Protein AF-A0A3D5FWK9-F1 (afdb_monomer_lite)

Structure (mmCIF, N/CA/C/O backbone):
data_AF-A0A3D5FWK9-F1
#
_entry.id   AF-A0A3D5FWK9-F1
#
loop_
_atom_site.group_PDB
_atom_site.id
_atom_site.type_symbol
_atom_site.label_atom_id
_atom_site.label_alt_id
_atom_site.label_comp_id
_atom_site.label_asym_id
_atom_site.label_entity_id
_atom_site.label_seq_id
_atom_site.pdbx_PDB_ins_code
_atom_site.Cartn_x
_atom_site.Cartn_y
_atom_site.Cartn_z
_atom_site.occupancy
_atom_site.B_iso_or_equiv
_atom_site.auth_seq_id
_atom_site.auth_comp_id
_atom_site.auth_asym_id
_atom_site.auth_atom_id
_atom_site.pdbx_PDB_model_num
ATOM 1 N N . ASP A 1 1 ? -26.157 7.919 -5.247 1.00 77.69 1 ASP A N 1
ATOM 2 C CA . ASP A 1 1 ? -27.090 7.483 -4.202 1.00 77.69 1 ASP A CA 1
ATOM 3 C C . ASP A 1 1 ? -26.281 6.724 -3.167 1.00 77.69 1 ASP A C 1
ATOM 5 O O . ASP A 1 1 ? -25.587 5.785 -3.537 1.00 77.69 1 ASP A O 1
ATOM 9 N N . GLU A 1 2 ? -26.285 7.197 -1.926 1.00 86.56 2 GLU A N 1
ATOM 10 C CA . GLU A 1 2 ? -25.544 6.580 -0.819 1.00 86.56 2 GLU A CA 1
ATOM 11 C C . GLU A 1 2 ? -26.332 5.436 -0.164 1.00 86.56 2 GLU A C 1
ATOM 13 O O . GLU A 1 2 ? -25.764 4.687 0.622 1.00 86.56 2 GLU A O 1
ATOM 18 N N . SER A 1 3 ? -27.609 5.244 -0.523 1.00 93.81 3 SER A N 1
ATOM 19 C CA . SER A 1 3 ? -28.474 4.200 0.049 1.00 93.81 3 SER A CA 1
ATOM 20 C C . SER A 1 3 ? -27.955 2.770 -0.162 1.00 93.81 3 SER A C 1
ATOM 22 O O . SER A 1 3 ? -28.313 1.866 0.589 1.00 93.81 3 SER A O 1
ATOM 24 N N . ALA A 1 4 ? -27.093 2.572 -1.164 1.00 94.38 4 ALA A N 1
ATOM 25 C CA . ALA A 1 4 ? -26.459 1.298 -1.490 1.00 94.38 4 ALA A CA 1
ATOM 26 C C . ALA A 1 4 ? -25.034 1.150 -0.921 1.00 94.38 4 ALA A C 1
ATOM 28 O O . ALA A 1 4 ? -24.355 0.167 -1.223 1.00 94.38 4 ALA A O 1
ATOM 29 N N . ALA A 1 5 ? -24.545 2.124 -0.149 1.00 95.44 5 ALA A N 1
ATOM 30 C CA . ALA A 1 5 ? -23.238 2.027 0.489 1.00 95.44 5 ALA A CA 1
ATOM 31 C C . ALA A 1 5 ? -23.216 0.892 1.527 1.00 95.44 5 ALA A C 1
ATOM 33 O O . ALA A 1 5 ? -24.217 0.601 2.181 1.00 95.44 5 ALA A O 1
ATOM 34 N N . VAL A 1 6 ? -22.053 0.259 1.684 1.00 95.81 6 VAL A N 1
ATOM 35 C CA . VAL A 1 6 ? -21.837 -0.823 2.652 1.00 95.81 6 VAL A CA 1
ATOM 36 C C . VAL A 1 6 ? -20.738 -0.410 3.620 1.00 95.81 6 VAL A C 1
ATOM 38 O O . VAL A 1 6 ? -19.636 -0.054 3.198 1.00 95.81 6 VAL A O 1
ATOM 41 N N . ASP A 1 7 ? -21.033 -0.485 4.917 1.00 96.31 7 ASP A N 1
ATOM 42 C CA . ASP A 1 7 ? -20.055 -0.211 5.965 1.00 96.31 7 ASP A CA 1
ATOM 43 C C . ASP A 1 7 ? -19.019 -1.335 6.066 1.00 96.31 7 ASP A C 1
ATOM 45 O O . ASP A 1 7 ? -19.345 -2.519 6.163 1.00 96.31 7 ASP A O 1
ATOM 49 N N . ILE A 1 8 ? -17.746 -0.943 6.110 1.00 96.69 8 ILE A N 1
ATOM 50 C CA . ILE A 1 8 ? -16.619 -1.849 6.329 1.00 96.69 8 ILE A CA 1
ATOM 51 C C . ILE A 1 8 ? -16.141 -1.671 7.771 1.00 96.69 8 ILE A C 1
ATOM 53 O O . ILE A 1 8 ? -15.331 -0.793 8.075 1.00 96.69 8 ILE A O 1
ATOM 57 N N . VAL A 1 9 ? -16.680 -2.493 8.672 1.00 96.38 9 VAL A N 1
ATOM 58 C CA . VAL A 1 9 ? -16.344 -2.486 10.103 1.00 96.38 9 VAL A CA 1
ATOM 59 C C . VAL A 1 9 ? -15.251 -3.515 10.374 1.00 96.38 9 VAL A C 1
ATOM 61 O O . VAL A 1 9 ? -15.411 -4.687 10.052 1.00 96.38 9 VAL A O 1
ATOM 64 N N . LEU A 1 10 ? -14.142 -3.070 10.966 1.00 97.25 10 LEU A N 1
ATOM 65 C CA . LEU A 1 10 ? -12.926 -3.861 11.164 1.00 97.25 10 LEU A CA 1
ATOM 66 C C . LEU A 1 10 ? -12.466 -3.794 12.624 1.00 97.25 10 LEU A C 1
ATOM 68 O O . LEU A 1 10 ? -12.537 -2.731 13.252 1.00 97.25 10 LEU A O 1
ATOM 72 N N . ALA A 1 11 ? -11.956 -4.907 13.151 1.00 96.94 11 ALA A N 1
ATOM 73 C CA . ALA A 1 11 ? -11.228 -4.930 14.412 1.00 96.94 11 ALA A CA 1
ATOM 74 C C . ALA A 1 11 ? -9.769 -4.474 14.218 1.00 96.94 11 ALA A C 1
ATOM 76 O O . ALA A 1 11 ? -9.260 -4.343 13.103 1.00 96.94 11 ALA A O 1
ATOM 77 N N . ALA A 1 12 ? -9.067 -4.208 15.324 1.00 95.50 12 ALA A N 1
ATOM 78 C CA . ALA A 1 12 ? -7.648 -3.872 15.265 1.00 95.50 12 ALA A CA 1
ATOM 79 C C . ALA A 1 12 ? -6.842 -5.061 14.713 1.00 95.50 12 ALA A C 1
ATOM 81 O O . ALA A 1 12 ? -6.832 -6.130 15.316 1.00 95.50 12 ALA A O 1
ATOM 82 N N . GLY A 1 13 ? -6.154 -4.845 13.590 1.00 93.94 13 GLY A N 1
ATOM 83 C CA . GLY A 1 13 ? -5.382 -5.876 12.887 1.00 93.94 13 GLY A CA 1
ATOM 84 C C . GLY A 1 13 ? -6.083 -6.464 11.660 1.00 93.94 13 GLY A C 1
ATOM 85 O O . GLY A 1 13 ? -5.409 -7.088 10.843 1.00 93.94 13 GLY A O 1
ATOM 86 N N . ASP A 1 14 ? -7.385 -6.222 11.483 1.00 97.69 14 ASP A N 1
ATOM 87 C CA . ASP A 1 14 ? -8.099 -6.653 10.281 1.00 97.69 14 ASP A CA 1
ATOM 88 C C . ASP A 1 14 ? -7.705 -5.817 9.054 1.00 97.69 14 ASP A C 1
ATOM 90 O O . ASP A 1 14 ? -7.228 -4.681 9.153 1.00 97.69 14 ASP A O 1
ATOM 94 N N . VAL A 1 15 ? -7.948 -6.384 7.871 1.00 97.44 15 VAL A N 1
ATOM 95 C CA . VAL A 1 15 ? -7.589 -5.786 6.583 1.00 97.44 15 VAL A CA 1
ATOM 96 C C . VAL A 1 15 ? -8.798 -5.767 5.656 1.00 97.44 15 VAL A C 1
ATOM 98 O O . VAL A 1 15 ? -9.528 -6.748 5.538 1.00 97.44 15 VAL A O 1
ATOM 101 N N . SER A 1 16 ? -8.959 -4.658 4.938 1.00 96.94 16 SER A N 1
ATOM 102 C CA . SER A 1 16 ? -9.825 -4.566 3.764 1.00 96.94 16 SER A CA 1
ATOM 103 C C . SER A 1 16 ? -8.968 -4.316 2.528 1.00 96.94 16 SER A C 1
ATOM 105 O O . SER A 1 16 ? -8.067 -3.475 2.549 1.00 96.94 16 SER A O 1
ATOM 107 N N . VAL A 1 17 ? -9.253 -5.046 1.451 1.00 97.31 17 VAL A N 1
ATOM 108 C CA . VAL A 1 17 ? -8.604 -4.880 0.148 1.00 97.31 17 VAL A CA 1
ATOM 109 C C . VAL A 1 17 ? -9.660 -4.440 -0.850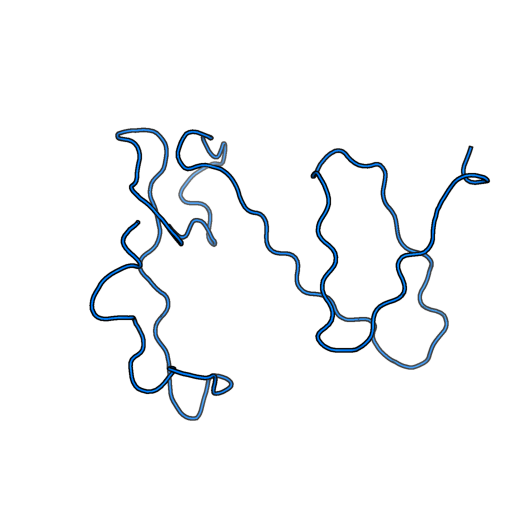 1.00 97.31 17 VAL A C 1
ATOM 111 O O . VAL A 1 17 ? -10.711 -5.066 -0.968 1.00 97.31 17 VAL A O 1
ATOM 114 N N . HIS A 1 18 ? -9.378 -3.367 -1.578 1.00 97.12 18 HIS A N 1
ATOM 115 C CA . HIS A 1 18 ? -10.281 -2.846 -2.591 1.00 97.12 18 HIS A CA 1
ATOM 116 C C . HIS A 1 18 ? -9.511 -2.265 -3.775 1.00 97.12 18 HIS A C 1
ATOM 118 O O . HIS A 1 18 ? -8.350 -1.869 -3.663 1.00 97.12 18 HIS A O 1
ATOM 124 N N . HIS A 1 19 ? -10.178 -2.212 -4.925 1.00 97.00 19 HIS A N 1
ATOM 125 C CA . HIS A 1 19 ? -9.650 -1.550 -6.110 1.00 97.00 19 HIS A CA 1
ATOM 126 C C . HIS A 1 19 ? -9.557 -0.031 -5.861 1.00 97.00 19 HIS A C 1
ATOM 128 O O . HIS A 1 19 ? -10.512 0.530 -5.322 1.00 97.00 19 HIS A O 1
ATOM 134 N N . PRO A 1 20 ? -8.485 0.673 -6.279 1.00 93.19 20 PRO A N 1
ATOM 135 C CA . PRO A 1 20 ? -8.294 2.097 -5.967 1.00 93.19 20 PRO A CA 1
ATOM 136 C C . PRO A 1 20 ? -9.428 3.006 -6.464 1.00 93.19 20 PRO A C 1
ATOM 138 O O . PRO A 1 20 ? -9.681 4.048 -5.869 1.00 93.19 20 PRO A O 1
ATOM 141 N N . ASN A 1 21 ? -10.123 2.595 -7.528 1.00 95.62 21 ASN A N 1
ATOM 142 C CA . ASN A 1 21 ? -11.233 3.351 -8.121 1.00 95.62 21 ASN A CA 1
ATOM 143 C C . ASN A 1 21 ? -12.611 3.013 -7.529 1.00 95.62 21 ASN A C 1
ATOM 145 O O . ASN A 1 21 ? -13.616 3.494 -8.048 1.00 95.62 21 ASN A O 1
ATOM 149 N N . ILE A 1 22 ? -12.701 2.160 -6.501 1.00 96.06 22 ILE A N 1
ATOM 150 C CA . ILE A 1 22 ? -13.980 1.962 -5.813 1.00 96.06 22 ILE A CA 1
ATOM 151 C C . ILE A 1 22 ? -14.412 3.296 -5.196 1.00 96.06 22 ILE A C 1
ATOM 153 O O . ILE A 1 22 ? -13.584 4.014 -4.637 1.00 96.06 22 ILE A O 1
ATOM 157 N N . ILE A 1 23 ? -15.694 3.645 -5.279 1.00 95.31 23 ILE A N 1
ATOM 158 C CA . ILE A 1 23 ? -16.203 4.808 -4.550 1.00 95.31 23 ILE A CA 1
ATOM 159 C C . ILE A 1 23 ? -16.182 4.447 -3.065 1.00 95.31 23 ILE A C 1
ATOM 161 O O . ILE A 1 23 ? -16.795 3.463 -2.655 1.00 95.31 23 ILE A O 1
ATOM 165 N N . HIS A 1 24 ? -15.443 5.216 -2.274 1.00 95.94 24 HIS A N 1
ATOM 166 C CA . HIS A 1 24 ? -15.301 4.994 -0.842 1.00 95.94 24 HIS A CA 1
ATOM 167 C C . HIS A 1 24 ? -15.216 6.324 -0.098 1.00 95.94 24 HIS A C 1
ATOM 169 O O . HIS A 1 24 ? -14.817 7.351 -0.645 1.00 95.94 24 HIS A O 1
ATOM 175 N N . GLY A 1 25 ? -15.589 6.284 1.175 1.00 94.38 25 GLY A N 1
ATOM 176 C CA . GLY A 1 25 ? -15.575 7.427 2.070 1.00 94.38 25 GLY A CA 1
ATOM 177 C C . GLY A 1 25 ? -15.531 6.960 3.514 1.00 94.38 25 GLY A C 1
ATOM 178 O O . GLY A 1 25 ? -15.475 5.764 3.801 1.00 94.38 25 GLY A O 1
ATOM 179 N N . SER A 1 26 ? -15.536 7.908 4.443 1.00 94.69 26 SER A N 1
ATOM 180 C CA . SER A 1 26 ? -15.613 7.571 5.856 1.00 94.69 26 SER A CA 1
ATOM 181 C C . SER A 1 26 ? -16.458 8.579 6.605 1.00 94.69 26 SER A C 1
ATOM 183 O O . SER A 1 26 ? -16.253 9.781 6.447 1.00 94.69 26 SER A O 1
ATOM 185 N N . ASN A 1 27 ? -17.328 8.080 7.475 1.00 94.50 27 ASN A N 1
ATOM 186 C CA . ASN A 1 27 ? -18.103 8.920 8.375 1.00 94.50 27 ASN A CA 1
ATOM 187 C C . ASN A 1 27 ? -17.204 9.627 9.399 1.00 94.50 27 ASN A C 1
ATOM 189 O O . ASN A 1 27 ? -16.121 9.133 9.756 1.00 94.50 27 ASN A O 1
ATOM 193 N N . THR A 1 28 ? -17.688 10.769 9.892 1.00 96.25 28 THR A N 1
ATOM 194 C CA . THR A 1 28 ? -17.086 11.517 11.001 1.00 96.25 28 THR A CA 1
ATOM 195 C C . THR A 1 28 ? -16.904 10.611 12.216 1.00 96.25 28 THR A C 1
ATOM 197 O O . THR A 1 28 ? -17.806 9.873 12.609 1.00 96.25 28 THR A O 1
ATOM 200 N N . ASN A 1 29 ? -15.727 10.672 12.838 1.00 96.94 29 ASN A N 1
ATOM 201 C CA . ASN A 1 29 ? -15.477 9.947 14.077 1.00 96.94 29 ASN A CA 1
ATOM 202 C C . ASN A 1 29 ? -16.118 10.690 15.257 1.00 96.94 29 ASN A C 1
ATOM 204 O O . ASN A 1 29 ? -15.609 11.723 15.679 1.00 96.94 29 ASN A O 1
ATOM 208 N N . MET A 1 30 ? -17.206 10.141 15.797 1.00 97.31 30 MET A N 1
ATOM 209 C CA . MET A 1 30 ? -17.945 10.718 16.931 1.00 97.31 30 MET A CA 1
ATOM 210 C C . MET A 1 30 ? -17.458 10.217 18.302 1.00 97.31 30 MET A C 1
ATOM 212 O O . MET A 1 30 ? -18.027 10.572 19.332 1.00 97.31 30 MET A O 1
ATOM 216 N N . SER A 1 31 ? -16.435 9.358 18.340 1.00 96.12 31 SER A N 1
ATOM 217 C CA . SER A 1 31 ? -15.911 8.790 19.586 1.00 96.12 31 SER A CA 1
ATOM 218 C C . SER A 1 31 ? -14.772 9.628 20.177 1.00 96.12 31 SER A C 1
ATOM 220 O O . SER A 1 31 ? -14.118 10.402 19.484 1.00 96.12 31 SER A O 1
ATOM 222 N N . GLN A 1 32 ? -14.461 9.401 21.457 1.00 97.50 32 GLN A N 1
ATOM 223 C CA . GLN A 1 32 ? -13.289 9.998 22.116 1.00 97.50 32 GLN A CA 1
ATOM 224 C C . GLN A 1 32 ? -11.965 9.282 21.776 1.00 97.50 32 GLN A C 1
ATOM 226 O O . GLN A 1 32 ? -10.916 9.620 22.323 1.00 97.50 32 GLN A O 1
ATOM 231 N N . ARG A 1 33 ? -11.985 8.264 20.903 1.00 96.75 33 ARG A N 1
ATOM 232 C CA . ARG A 1 33 ? -10.801 7.478 20.528 1.00 96.75 33 ARG A CA 1
ATOM 233 C C . ARG A 1 33 ? -10.426 7.760 19.079 1.00 96.75 33 ARG A C 1
ATOM 235 O O . ARG A 1 33 ? -11.280 7.818 18.198 1.00 96.75 33 ARG A O 1
ATOM 242 N N . ARG A 1 34 ? -9.129 7.885 18.799 1.00 95.94 34 ARG A N 1
ATOM 243 C CA . ARG A 1 34 ? -8.639 8.028 17.423 1.00 95.94 34 ARG A CA 1
ATOM 244 C C . ARG A 1 34 ? -8.908 6.744 16.629 1.00 95.94 34 ARG A C 1
ATOM 246 O O . ARG A 1 34 ? -8.460 5.672 17.026 1.00 95.94 34 ARG A O 1
ATOM 253 N N . ARG A 1 35 ? -9.544 6.876 15.460 1.00 96.44 35 ARG A N 1
ATOM 254 C CA . ARG A 1 35 ? -9.530 5.851 14.405 1.00 96.44 35 ARG A CA 1
ATOM 255 C C . ARG A 1 35 ? -8.219 5.982 13.624 1.00 96.44 35 ARG A C 1
ATOM 257 O O . ARG A 1 35 ? -7.948 7.043 13.066 1.00 96.44 35 ARG A O 1
ATOM 264 N N . CYS A 1 36 ? -7.391 4.941 13.615 1.00 95.06 36 CYS A N 1
ATOM 265 C CA . CYS A 1 36 ? -6.118 4.919 12.892 1.00 95.06 36 CYS A CA 1
ATOM 266 C C . CYS A 1 36 ? -6.100 3.731 11.930 1.00 95.06 36 CYS A C 1
ATOM 268 O O . CYS A 1 36 ? -6.444 2.625 12.335 1.00 95.06 36 CYS A O 1
ATOM 270 N N . GLY A 1 37 ? -5.710 3.964 10.679 1.00 94.50 37 GLY A N 1
ATOM 271 C CA . GLY A 1 37 ? -5.557 2.926 9.664 1.00 94.50 37 GLY A CA 1
ATOM 272 C C . GLY A 1 37 ? -4.274 3.142 8.870 1.00 94.50 37 GLY A C 1
ATOM 273 O O . GLY A 1 37 ? -3.820 4.279 8.725 1.00 94.50 37 GLY A O 1
ATOM 274 N N . LEU A 1 38 ? -3.702 2.051 8.366 1.00 94.69 38 LEU A N 1
ATOM 275 C CA . LEU A 1 38 ? -2.560 2.055 7.455 1.00 94.69 38 LEU A CA 1
ATOM 276 C C . LEU A 1 38 ? -3.057 1.709 6.051 1.00 94.69 38 LEU A C 1
ATOM 278 O O . LEU A 1 38 ? -3.737 0.706 5.865 1.00 94.69 38 LEU A O 1
ATOM 282 N N . THR A 1 39 ? -2.715 2.535 5.064 1.00 95.12 39 THR A N 1
ATOM 283 C CA . THR A 1 39 ? -3.000 2.245 3.654 1.00 95.12 39 THR A CA 1
ATOM 284 C C . THR A 1 39 ? -1.729 1.772 2.969 1.00 95.12 39 THR A C 1
ATOM 286 O O . THR A 1 39 ? -0.733 2.492 2.959 1.00 95.12 39 THR A O 1
ATOM 289 N N . ILE A 1 40 ? -1.783 0.588 2.361 1.00 95.25 40 ILE A N 1
ATOM 290 C CA . ILE A 1 40 ? -0.724 0.051 1.503 1.00 95.25 40 ILE A CA 1
ATOM 291 C C . ILE A 1 40 ? -1.305 -0.087 0.099 1.00 95.25 40 ILE A C 1
ATOM 293 O O . ILE A 1 40 ? -2.388 -0.645 -0.073 1.00 95.25 40 ILE A O 1
ATOM 297 N N . ARG A 1 41 ? -0.596 0.432 -0.905 1.00 95.50 41 ARG A N 1
ATOM 298 C CA . ARG A 1 41 ? -0.992 0.325 -2.313 1.00 95.50 41 ARG A CA 1
ATOM 299 C C . ARG A 1 41 ? -0.037 -0.618 -3.027 1.00 95.50 41 ARG A C 1
ATOM 301 O O . ARG A 1 41 ? 1.167 -0.384 -3.020 1.00 95.50 41 ARG A O 1
ATOM 308 N N . TYR A 1 42 ? -0.591 -1.649 -3.654 1.00 95.88 42 TYR A N 1
ATOM 309 C CA . TYR A 1 42 ? 0.152 -2.570 -4.505 1.00 95.88 42 TYR A CA 1
ATOM 310 C C . TYR A 1 42 ? -0.092 -2.210 -5.967 1.00 95.88 42 TYR A C 1
ATOM 312 O O . TYR A 1 42 ? -1.236 -2.033 -6.383 1.00 95.88 42 TYR A O 1
ATOM 320 N N . ILE A 1 43 ? 0.987 -2.120 -6.737 1.00 96.06 43 ILE A N 1
ATOM 321 C CA . ILE A 1 43 ? 0.959 -1.998 -8.194 1.00 96.06 43 ILE A CA 1
ATOM 322 C C . ILE A 1 43 ? 1.840 -3.106 -8.783 1.00 96.06 43 ILE A C 1
ATOM 324 O O . ILE A 1 43 ? 2.830 -3.482 -8.147 1.00 96.06 43 ILE A O 1
ATOM 328 N N . PRO A 1 44 ? 1.511 -3.662 -9.961 1.00 96.69 44 PRO A N 1
ATOM 329 C CA . PRO A 1 44 ? 2.431 -4.560 -10.644 1.00 96.69 44 PRO A CA 1
ATOM 330 C C . PRO A 1 44 ? 3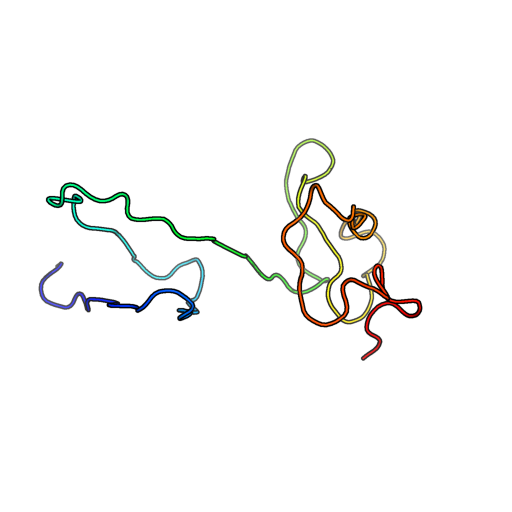.692 -3.791 -11.065 1.00 96.69 44 PRO A C 1
ATOM 332 O O . PRO A 1 44 ? 3.632 -2.593 -11.343 1.00 96.69 44 PRO A O 1
ATOM 335 N N . ALA A 1 45 ? 4.828 -4.486 -11.180 1.00 96.88 45 ALA A N 1
ATOM 336 C CA . ALA A 1 45 ? 6.107 -3.873 -11.563 1.00 96.88 45 ALA A CA 1
ATOM 337 C C . ALA A 1 45 ? 6.096 -3.226 -12.966 1.00 96.88 45 ALA A C 1
ATOM 339 O O . ALA A 1 45 ? 6.993 -2.456 -13.297 1.00 96.88 45 ALA A O 1
ATOM 340 N N . THR A 1 46 ? 5.077 -3.522 -13.779 1.00 97.12 46 THR A N 1
ATOM 341 C CA . THR A 1 46 ? 4.822 -2.925 -15.098 1.00 97.12 46 THR A CA 1
ATOM 342 C C . THR A 1 46 ? 4.109 -1.569 -15.035 1.00 97.12 46 THR A C 1
ATOM 344 O O . THR A 1 46 ? 4.031 -0.877 -16.048 1.00 97.12 46 THR A O 1
ATOM 347 N N . THR A 1 47 ? 3.578 -1.161 -13.878 1.00 96.62 47 THR A N 1
ATOM 348 C CA . THR A 1 47 ? 2.944 0.152 -13.695 1.00 96.62 47 THR A CA 1
ATOM 349 C C . THR A 1 47 ? 3.992 1.209 -13.371 1.00 96.62 47 THR A C 1
ATOM 351 O O . THR A 1 47 ? 4.694 1.101 -12.370 1.00 96.62 47 THR A O 1
ATOM 354 N N . ARG A 1 48 ? 4.061 2.271 -14.181 1.00 96.44 48 ARG A N 1
ATOM 355 C CA . ARG A 1 48 ? 4.946 3.420 -13.944 1.00 96.44 48 ARG A CA 1
ATOM 356 C C . ARG A 1 48 ? 4.360 4.370 -12.898 1.00 96.44 48 ARG A C 1
ATOM 358 O O . ARG A 1 48 ? 3.197 4.760 -13.001 1.00 96.44 48 ARG A O 1
ATOM 365 N N . ILE A 1 49 ? 5.178 4.786 -11.937 1.00 96.44 49 ILE A N 1
ATOM 366 C CA . ILE A 1 49 ? 4.850 5.846 -10.983 1.00 96.44 49 ILE A CA 1
ATOM 367 C C . ILE A 1 49 ? 5.167 7.193 -11.633 1.00 96.44 49 ILE A C 1
ATOM 369 O O . ILE A 1 49 ? 6.292 7.438 -12.060 1.00 96.44 49 ILE A O 1
ATOM 373 N N . LEU A 1 50 ? 4.165 8.065 -11.719 1.00 95.38 50 LEU A N 1
ATOM 374 C CA . LEU A 1 50 ? 4.313 9.412 -12.265 1.00 95.38 50 LEU A CA 1
ATOM 375 C C . LEU A 1 50 ? 4.431 10.403 -11.106 1.00 95.38 50 LEU A C 1
ATOM 377 O O . LEU A 1 50 ? 3.436 10.734 -10.464 1.00 95.38 50 LEU A O 1
ATOM 381 N N . THR A 1 51 ? 5.654 10.829 -10.810 1.00 93.12 51 THR A N 1
ATOM 382 C CA . THR A 1 51 ? 5.967 11.828 -9.783 1.00 93.12 51 THR A CA 1
ATOM 383 C C . THR A 1 51 ? 7.283 12.510 -10.130 1.00 93.12 51 THR A C 1
ATOM 385 O O . THR A 1 51 ? 8.115 11.933 -10.832 1.00 93.12 51 THR A O 1
ATOM 388 N N . ASP A 1 52 ? 7.488 13.717 -9.615 1.00 91.31 52 ASP A N 1
ATOM 389 C CA . ASP A 1 52 ? 8.791 14.364 -9.683 1.00 91.31 52 ASP A CA 1
ATOM 390 C C . ASP A 1 52 ? 9.726 13.688 -8.668 1.00 91.31 52 ASP A C 1
ATOM 392 O O . ASP A 1 52 ? 9.515 13.766 -7.456 1.00 91.31 52 ASP A O 1
ATOM 396 N N . GLY A 1 53 ? 10.740 12.980 -9.167 1.00 89.75 53 GLY A N 1
ATOM 397 C CA . GLY A 1 53 ? 11.727 12.270 -8.349 1.00 89.75 53 GLY A CA 1
ATOM 398 C C . GLY A 1 53 ? 11.289 10.882 -7.863 1.00 89.75 53 GLY A C 1
ATOM 399 O O . GLY A 1 53 ? 10.347 10.277 -8.367 1.00 89.75 53 GLY A O 1
ATOM 400 N N . GLN A 1 54 ? 12.022 10.342 -6.888 1.00 91.88 54 GLN A N 1
ATOM 401 C CA . GLN A 1 54 ? 11.767 9.011 -6.336 1.00 91.88 54 GLN A CA 1
ATOM 402 C C . GLN A 1 54 ? 10.543 9.026 -5.412 1.00 91.88 54 GLN A C 1
ATOM 404 O O . GLN A 1 54 ? 10.507 9.768 -4.430 1.00 91.88 54 GLN A O 1
ATOM 409 N N . TRP A 1 55 ? 9.574 8.138 -5.655 1.00 94.38 55 TRP A N 1
ATOM 410 C CA . TRP A 1 55 ? 8.464 7.954 -4.720 1.00 94.38 55 TRP A CA 1
ATOM 411 C C . TRP A 1 55 ? 8.977 7.356 -3.398 1.00 94.38 55 TRP A C 1
ATOM 413 O O . TRP A 1 55 ? 9.614 6.295 -3.425 1.00 94.38 55 TRP A O 1
ATOM 423 N N . PRO A 1 56 ? 8.671 7.961 -2.234 1.00 92.50 56 PRO A N 1
ATOM 424 C CA . PRO A 1 56 ? 9.280 7.613 -0.943 1.00 92.50 56 PRO A CA 1
ATOM 425 C C . PRO A 1 56 ? 8.834 6.256 -0.380 1.00 92.50 56 PRO A C 1
ATOM 427 O O . PRO A 1 56 ? 9.243 5.864 0.709 1.00 92.50 56 PRO A O 1
ATOM 430 N N . SER A 1 57 ? 7.964 5.533 -1.084 1.00 92.00 57 SER A N 1
ATOM 431 C CA . SER A 1 57 ? 7.487 4.211 -0.663 1.00 92.00 57 SER A CA 1
ATOM 432 C C . SER A 1 57 ? 7.414 3.207 -1.813 1.00 92.00 57 SER A C 1
ATOM 434 O O . SER A 1 57 ? 6.622 2.267 -1.767 1.00 92.00 57 SER A O 1
ATOM 436 N N . ALA A 1 58 ? 8.207 3.409 -2.869 1.00 94.94 58 ALA A N 1
ATOM 437 C CA . ALA A 1 58 ? 8.327 2.443 -3.956 1.00 94.94 58 ALA A CA 1
ATOM 438 C C . ALA A 1 58 ? 9.298 1.322 -3.557 1.00 94.94 58 ALA A C 1
ATOM 440 O O . ALA A 1 58 ? 10.496 1.416 -3.801 1.00 94.94 58 ALA A O 1
ATOM 441 N N . PHE A 1 59 ? 8.781 0.263 -2.937 1.00 94.06 59 PHE A N 1
ATOM 442 C CA . PHE A 1 59 ? 9.553 -0.927 -2.571 1.00 94.06 59 PHE A CA 1
ATOM 443 C C . PHE A 1 59 ? 9.186 -2.104 -3.480 1.00 94.06 59 PHE A C 1
ATOM 445 O O . PHE A 1 59 ? 8.003 -2.370 -3.702 1.00 94.06 59 PHE A O 1
ATOM 452 N N . LEU A 1 60 ? 10.186 -2.838 -3.976 1.00 93.25 60 LEU A N 1
ATOM 453 C CA . LEU A 1 60 ? 9.956 -4.097 -4.688 1.00 93.25 60 LEU A CA 1
ATOM 454 C C . LEU A 1 60 ? 9.714 -5.213 -3.664 1.00 93.25 60 LEU A C 1
ATOM 456 O O . LEU A 1 60 ? 10.652 -5.746 -3.079 1.00 93.25 60 LEU A O 1
ATOM 460 N N . LEU A 1 61 ? 8.444 -5.548 -3.431 1.00 90.31 61 LEU A N 1
ATOM 461 C CA . LEU A 1 61 ? 8.063 -6.514 -2.393 1.00 90.31 61 LEU A CA 1
ATOM 462 C C . LEU A 1 61 ? 8.147 -7.976 -2.856 1.00 90.31 61 LEU A C 1
ATOM 464 O O . LEU A 1 61 ? 8.479 -8.854 -2.062 1.00 90.31 61 LEU A O 1
ATOM 468 N N . ARG A 1 62 ? 7.809 -8.246 -4.122 1.00 89.75 62 ARG A N 1
ATOM 469 C CA . ARG A 1 62 ? 7.784 -9.586 -4.731 1.00 89.75 62 ARG A CA 1
ATOM 470 C C . ARG A 1 62 ? 8.117 -9.501 -6.218 1.00 89.75 62 ARG A C 1
ATOM 472 O O . ARG A 1 62 ? 7.740 -8.531 -6.874 1.00 89.75 62 ARG A O 1
ATOM 479 N N . GLY A 1 63 ? 8.733 -10.557 -6.747 1.00 91.38 63 GLY A N 1
ATOM 480 C CA . GLY A 1 63 ? 9.036 -10.691 -8.172 1.00 91.38 63 GLY A CA 1
ATOM 481 C C . GLY A 1 63 ? 10.268 -9.893 -8.600 1.00 91.38 63 GLY A C 1
ATOM 482 O O . GLY A 1 63 ? 11.206 -9.716 -7.826 1.00 91.38 63 GLY A O 1
ATOM 483 N N . SER A 1 64 ? 10.272 -9.433 -9.849 1.00 93.69 64 SER A N 1
ATOM 484 C CA . SER A 1 64 ? 11.411 -8.737 -10.455 1.00 93.69 64 SER A CA 1
ATOM 485 C C . SER A 1 64 ? 11.007 -7.359 -10.964 1.00 93.69 64 SER A C 1
ATOM 487 O O . SER A 1 64 ? 9.883 -7.159 -11.427 1.00 93.69 64 SER A O 1
ATOM 489 N N . ALA A 1 65 ? 11.940 -6.410 -10.879 1.00 94.56 65 ALA A N 1
ATOM 490 C CA . ALA A 1 65 ? 11.789 -5.109 -11.512 1.00 94.56 65 ALA A CA 1
ATOM 491 C C . ALA A 1 65 ? 11.688 -5.263 -13.038 1.00 94.56 65 ALA A C 1
ATOM 493 O O . ALA A 1 65 ? 12.259 -6.188 -13.616 1.00 94.56 65 ALA A O 1
ATOM 494 N N . VAL A 1 66 ? 10.969 -4.340 -13.678 1.00 96.56 66 VAL A N 1
ATOM 495 C CA . VAL A 1 66 ? 10.964 -4.203 -15.136 1.00 96.56 66 VAL A CA 1
ATOM 496 C C . VAL A 1 66 ? 11.872 -3.040 -15.495 1.00 96.56 66 VAL A C 1
ATOM 498 O O . VAL A 1 66 ? 11.674 -1.925 -14.998 1.00 96.56 66 VAL A O 1
ATOM 501 N N . ASP A 1 67 ? 12.847 -3.309 -16.358 1.00 95.31 67 ASP A N 1
ATOM 502 C CA . ASP A 1 67 ? 13.828 -2.324 -16.798 1.00 95.31 67 ASP A CA 1
ATOM 503 C C . ASP A 1 67 ? 13.144 -1.038 -17.264 1.00 95.31 67 ASP A C 1
ATOM 505 O O . ASP A 1 67 ? 12.162 -1.063 -18.011 1.00 95.31 67 ASP A O 1
ATOM 509 N N . SER A 1 68 ? 13.678 0.103 -16.824 1.00 93.62 68 SER A N 1
ATOM 510 C CA . SER A 1 68 ? 13.215 1.460 -17.152 1.00 93.62 68 SER A CA 1
ATOM 511 C C . SER A 1 68 ? 11.806 1.857 -16.678 1.00 93.62 68 SER A C 1
ATOM 513 O O . SER A 1 68 ? 11.370 2.973 -16.982 1.00 93.62 68 SER A O 1
ATOM 51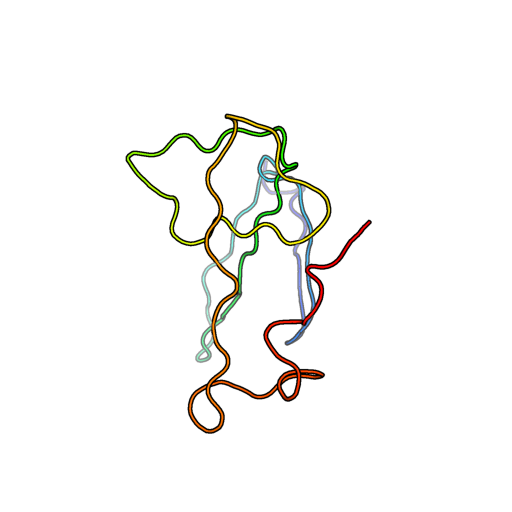5 N N . VAL A 1 69 ? 11.072 1.009 -15.942 1.00 95.94 69 VAL A N 1
ATOM 516 C CA . VAL A 1 69 ? 9.717 1.353 -15.464 1.00 95.94 69 VAL A CA 1
ATOM 517 C C . VAL A 1 69 ? 9.757 2.203 -14.197 1.00 95.94 69 VAL A C 1
ATOM 519 O O . VAL A 1 69 ? 9.228 3.312 -14.217 1.00 95.94 69 VAL A O 1
ATOM 522 N N 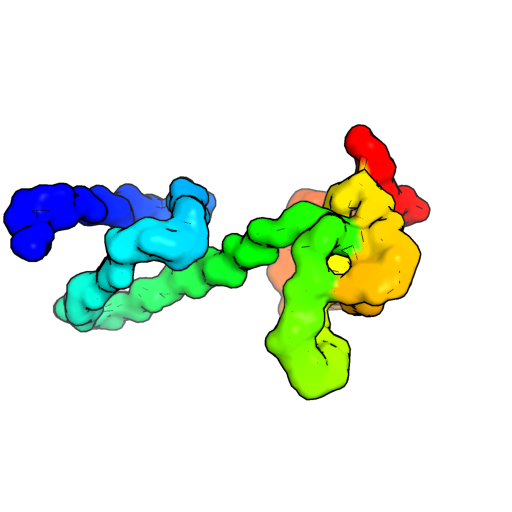. ASN A 1 70 ? 10.385 1.716 -13.125 1.00 95.50 70 ASN A N 1
ATOM 523 C CA . ASN A 1 70 ? 10.543 2.443 -11.863 1.00 95.50 70 ASN A CA 1
ATOM 524 C C . ASN A 1 70 ? 11.895 2.124 -11.225 1.00 95.50 70 ASN A C 1
ATOM 526 O O . ASN A 1 70 ? 12.385 1.001 -11.353 1.00 95.50 70 ASN A O 1
ATOM 530 N N . ASP A 1 71 ? 12.392 3.071 -10.438 1.00 93.25 71 ASP A N 1
ATOM 531 C CA . ASP A 1 71 ? 13.432 2.834 -9.446 1.00 93.25 71 ASP A CA 1
ATOM 532 C C . ASP A 1 71 ? 12.790 2.459 -8.101 1.00 93.25 71 ASP A C 1
ATOM 534 O O . ASP A 1 71 ? 11.758 3.016 -7.697 1.00 93.25 71 ASP A O 1
ATOM 538 N N . TYR A 1 72 ? 13.388 1.488 -7.409 1.00 93.81 72 TYR A N 1
ATOM 539 C CA . TYR A 1 72 ? 12.901 0.986 -6.126 1.00 93.81 72 TYR A CA 1
ATOM 540 C C . TYR A 1 72 ? 13.870 1.337 -5.002 1.00 93.81 72 TYR A C 1
ATOM 542 O O . TYR A 1 72 ? 15.089 1.256 -5.150 1.00 93.81 72 TYR A O 1
ATOM 550 N N . LEU A 1 73 ? 13.308 1.688 -3.851 1.00 93.62 73 LEU A N 1
ATOM 551 C CA . LEU A 1 73 ? 14.058 1.932 -2.630 1.00 93.62 73 LEU A CA 1
ATOM 552 C C . LEU A 1 73 ? 14.660 0.624 -2.092 1.00 93.62 73 LEU A C 1
ATOM 554 O O . LEU A 1 73 ? 14.054 -0.444 -2.249 1.00 93.62 73 LEU A O 1
ATOM 558 N N . PRO A 1 74 ? 15.816 0.694 -1.408 1.00 90.62 74 PRO A N 1
ATOM 559 C CA . PRO A 1 74 ? 16.338 -0.451 -0.677 1.00 90.62 74 PRO A CA 1
ATOM 560 C C . PRO A 1 74 ? 15.356 -0.880 0.419 1.00 90.62 74 PRO A C 1
ATOM 562 O O . PRO A 1 74 ? 14.533 -0.090 0.889 1.00 90.62 74 PRO A O 1
ATOM 565 N N . TRP A 1 75 ? 15.469 -2.132 0.863 1.00 87.50 75 TRP A N 1
ATOM 566 C CA . TRP A 1 75 ? 14.707 -2.601 2.017 1.00 87.50 75 TRP A CA 1
ATOM 567 C C . TRP A 1 75 ? 14.981 -1.704 3.237 1.00 87.50 75 TRP A C 1
ATOM 569 O O . TRP A 1 75 ? 16.146 -1.397 3.507 1.00 87.50 75 TRP A O 1
ATOM 579 N N . PRO A 1 76 ? 13.940 -1.290 3.986 1.00 88.44 76 PRO A N 1
ATOM 580 C CA . PRO A 1 76 ? 14.122 -0.527 5.217 1.00 88.44 76 PRO A CA 1
ATOM 581 C C . PRO A 1 76 ? 15.031 -1.267 6.200 1.00 88.44 76 PRO A C 1
ATOM 583 O O . PRO A 1 76 ? 15.026 -2.492 6.237 1.00 88.44 76 PRO A O 1
ATOM 586 N N . THR A 1 77 ? 15.775 -0.559 7.043 1.00 89.75 77 THR A N 1
ATOM 587 C CA . THR A 1 77 ? 16.569 -1.185 8.111 1.00 89.75 77 THR A CA 1
ATOM 588 C C . THR A 1 77 ? 15.708 -1.435 9.349 1.00 89.75 77 THR A C 1
ATOM 590 O O . THR A 1 77 ? 14.880 -0.597 9.708 1.00 89.75 77 THR A O 1
ATOM 593 N N . TYR A 1 78 ? 15.911 -2.556 10.043 1.00 93.25 78 TYR A N 1
ATOM 594 C CA . TYR A 1 78 ? 15.288 -2.798 11.347 1.00 93.25 78 TYR A CA 1
ATOM 595 C C . TYR A 1 78 ? 16.239 -2.377 12.473 1.00 93.25 78 TYR A C 1
ATOM 597 O O . TYR A 1 78 ? 17.392 -2.798 12.489 1.00 93.25 78 TYR A O 1
ATOM 605 N N . GLN A 1 79 ? 15.757 -1.555 13.409 1.00 93.19 79 GLN A N 1
ATOM 606 C CA . GLN A 1 79 ? 16.518 -1.089 14.568 1.00 93.19 79 GLN A CA 1
ATOM 607 C C . GLN A 1 79 ? 15.849 -1.587 15.851 1.00 93.19 79 GLN A C 1
ATOM 609 O O . GLN A 1 79 ? 14.760 -1.138 16.219 1.00 93.19 79 GLN A O 1
ATOM 614 N N . SER A 1 80 ? 16.489 -2.546 16.523 1.00 93.56 80 SER A N 1
ATOM 615 C CA . SER A 1 80 ? 15.978 -3.110 17.776 1.00 93.56 80 SER A CA 1
ATOM 616 C C . SER A 1 80 ? 15.916 -2.039 18.867 1.00 93.56 80 SER A C 1
ATOM 618 O O . SER A 1 80 ? 16.892 -1.332 19.096 1.00 93.56 80 SER A O 1
ATOM 620 N N . GLY A 1 81 ? 14.782 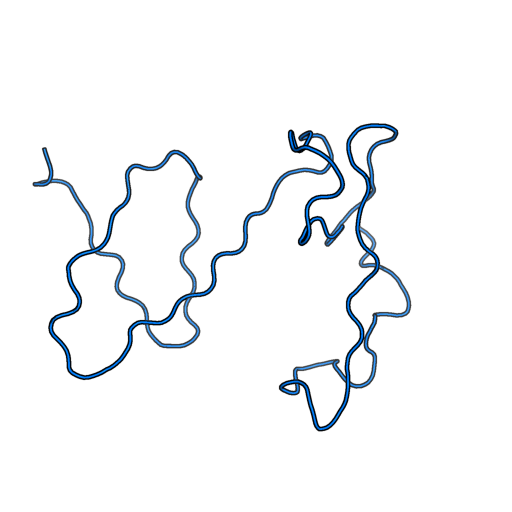-1.941 19.561 1.00 92.88 81 GLY A N 1
ATOM 621 C CA . GLY A 1 81 ? 14.542 -0.933 20.602 1.00 92.88 81 GLY A CA 1
ATOM 622 C C . GLY A 1 81 ? 13.944 0.381 20.087 1.00 92.88 81 GLY A C 1
ATOM 623 O O . GLY A 1 81 ? 13.311 1.085 20.868 1.00 92.88 81 GLY A O 1
ATOM 624 N N . GLU A 1 82 ? 14.058 0.670 18.787 1.00 95.19 82 GLU A N 1
ATOM 625 C CA . GLU A 1 82 ? 13.379 1.808 18.149 1.00 95.19 82 GLU A CA 1
ATOM 626 C C . GLU A 1 82 ? 12.119 1.372 17.395 1.00 95.19 82 GLU A C 1
ATOM 628 O O . GLU A 1 82 ? 11.061 1.990 17.509 1.00 95.19 82 GLU A O 1
ATOM 633 N N . HIS A 1 83 ? 12.215 0.290 16.619 1.00 95.75 83 HIS A N 1
ATOM 634 C CA . HIS A 1 83 ? 11.115 -0.219 15.807 1.00 95.75 83 HIS A CA 1
ATOM 635 C C . HIS A 1 83 ? 10.322 -1.293 16.555 1.00 95.75 83 HIS A C 1
ATOM 637 O O . HIS A 1 83 ? 10.883 -2.131 17.266 1.00 95.75 83 HIS A O 1
ATOM 643 N N . MET A 1 84 ? 9.005 -1.320 16.329 1.00 92.31 84 MET A N 1
ATOM 644 C CA . MET A 1 84 ? 8.151 -2.414 16.796 1.00 92.31 84 MET A CA 1
ATOM 645 C C . MET A 1 84 ? 8.690 -3.745 16.260 1.00 92.31 84 MET A C 1
ATOM 647 O O . MET A 1 84 ? 8.902 -3.888 15.055 1.00 92.31 84 MET A O 1
ATOM 651 N N . SER A 1 85 ? 8.937 -4.708 17.150 1.00 93.94 85 SER A N 1
ATOM 652 C CA . SER A 1 85 ? 9.371 -6.042 16.746 1.00 93.94 85 SER A CA 1
ATOM 653 C C . SER A 1 85 ? 8.269 -6.755 15.970 1.00 93.94 85 SER A C 1
ATOM 655 O O . SER A 1 85 ? 7.075 -6.567 16.205 1.00 93.94 85 SER A O 1
ATOM 657 N N . PHE A 1 86 ? 8.681 -7.589 15.026 1.00 91.50 86 PHE A N 1
ATOM 658 C CA . PHE A 1 86 ? 7.779 -8.397 14.222 1.00 91.50 86 PHE A CA 1
ATOM 659 C C . PHE A 1 86 ? 8.420 -9.755 13.963 1.00 91.50 86 PHE A C 1
ATOM 661 O O . PHE A 1 86 ? 9.622 -9.949 14.140 1.00 91.50 86 PHE A O 1
ATOM 668 N N . ARG A 1 87 ? 7.610 -10.729 13.551 1.00 92.50 87 ARG A N 1
ATOM 669 C CA . ARG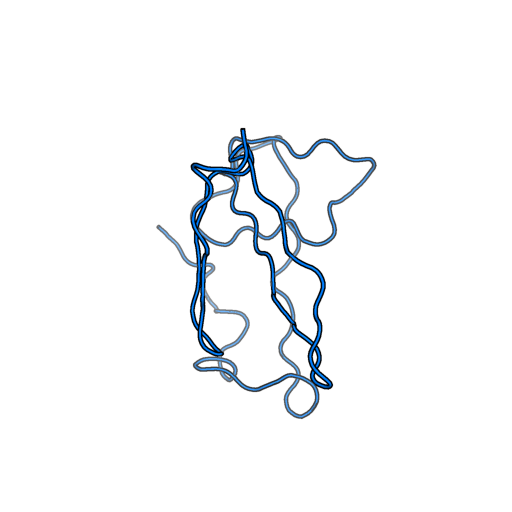 A 1 87 ? 8.116 -12.064 13.236 1.00 92.50 87 ARG A CA 1
ATOM 670 C C . ARG A 1 87 ? 9.156 -11.978 12.109 1.00 92.50 87 ARG A C 1
ATOM 672 O O . ARG A 1 87 ? 8.807 -11.594 10.998 1.00 92.50 87 ARG A O 1
ATOM 679 N N . GLY A 1 88 ? 10.393 -12.381 12.397 1.00 90.81 88 GLY A N 1
ATOM 680 C CA . GLY A 1 88 ? 11.517 -12.338 11.456 1.00 90.81 88 GLY A CA 1
ATOM 681 C C . GLY A 1 88 ? 12.331 -11.039 11.483 1.00 90.81 88 GLY A C 1
ATOM 682 O O . GLY A 1 88 ? 13.199 -10.865 10.632 1.00 90.81 88 GLY A O 1
ATOM 683 N N . SER A 1 89 ? 12.080 -10.123 12.429 1.00 92.75 89 SER A N 1
ATOM 684 C CA . SER A 1 89 ? 12.851 -8.876 12.548 1.00 92.75 89 SER A CA 1
ATOM 685 C C . SER A 1 89 ? 14.326 -9.099 12.920 1.00 92.75 89 SER A C 1
ATOM 687 O O . SER A 1 89 ? 15.164 -8.252 12.638 1.00 92.75 89 SER A O 1
ATOM 689 N N . ASP A 1 90 ? 14.656 -10.246 13.516 1.00 90.75 90 ASP A N 1
ATOM 690 C CA . ASP A 1 90 ? 16.017 -10.720 13.808 1.00 90.75 90 ASP A CA 1
ATOM 691 C C . ASP A 1 90 ? 16.834 -11.056 12.549 1.00 90.75 90 ASP A C 1
ATOM 693 O O . ASP A 1 90 ? 18.061 -11.016 12.575 1.00 90.75 90 ASP A O 1
ATOM 697 N N . GLN A 1 91 ? 16.151 -11.362 11.446 1.00 88.81 91 GLN A N 1
ATOM 698 C CA . GLN A 1 91 ? 16.738 -11.730 10.153 1.00 88.81 91 GLN A CA 1
ATOM 699 C C . GLN A 1 91 ? 16.457 -10.668 9.083 1.00 88.81 91 GLN A C 1
ATOM 701 O O . GLN A 1 91 ? 16.470 -10.961 7.888 1.00 88.81 91 GLN A O 1
ATOM 706 N N . TRP A 1 92 ? 16.151 -9.440 9.508 1.00 89.69 92 TRP A N 1
ATOM 707 C CA . TRP A 1 92 ? 15.776 -8.348 8.623 1.00 89.69 92 TRP A CA 1
ATOM 708 C C . TRP A 1 92 ? 16.971 -7.429 8.295 1.00 89.69 92 TRP A C 1
ATOM 710 O O . TRP A 1 92 ? 17.689 -7.028 9.212 1.00 89.69 92 TRP A O 1
ATOM 720 N N . PRO A 1 93 ? 17.152 -6.999 7.029 1.00 85.19 93 PRO A N 1
ATOM 721 C CA . PRO A 1 93 ? 16.358 -7.360 5.855 1.00 85.19 93 PRO A CA 1
ATOM 722 C C . PRO A 1 93 ? 16.626 -8.808 5.413 1.00 85.19 93 PRO A C 1
ATOM 724 O O . PRO A 1 93 ? 17.712 -9.331 5.665 1.00 85.19 93 PRO A O 1
ATOM 727 N N . PRO A 1 94 ? 15.659 -9.466 4.751 1.00 75.06 94 PRO A N 1
ATOM 728 C CA . PRO A 1 94 ? 15.826 -10.849 4.326 1.00 75.06 94 PRO A CA 1
ATOM 729 C C . PRO A 1 94 ? 17.035 -10.987 3.387 1.00 75.06 94 PRO A C 1
ATOM 731 O O . PRO A 1 94 ? 17.194 -10.213 2.444 1.00 75.06 94 PRO A O 1
ATOM 734 N N . SER A 1 95 ? 17.879 -11.994 3.637 1.00 66.19 95 SER A N 1
ATOM 735 C CA . SER A 1 95 ? 19.125 -12.262 2.892 1.00 66.19 95 SER A CA 1
ATOM 736 C C . SER A 1 95 ? 18.910 -12.596 1.412 1.00 66.19 95 SER A C 1
ATOM 738 O O . SER A 1 95 ? 19.830 -12.474 0.606 1.00 66.19 95 SER A O 1
ATOM 740 N N . VAL A 1 96 ? 17.689 -12.986 1.049 1.00 59.25 96 VAL A N 1
ATOM 741 C CA . VAL A 1 96 ? 17.227 -13.155 -0.326 1.00 59.25 96 VAL A CA 1
ATOM 742 C C . VAL A 1 96 ? 15.972 -12.288 -0.459 1.00 59.25 96 VAL A C 1
ATOM 744 O O . VAL A 1 96 ? 15.016 -12.528 0.286 1.00 59.25 96 VAL A O 1
ATOM 747 N N . PRO A 1 97 ? 15.931 -11.277 -1.354 1.00 55.69 97 PRO A N 1
ATOM 748 C CA . PRO A 1 97 ? 14.670 -10.599 -1.647 1.00 55.69 97 PRO A CA 1
ATOM 749 C C . PRO A 1 97 ? 13.682 -11.676 -2.076 1.00 55.69 97 PRO A C 1
ATOM 751 O O . PRO A 1 97 ? 14.086 -12.575 -2.807 1.00 55.69 97 PRO A O 1
ATOM 754 N N . ALA A 1 98 ? 12.443 -11.637 -1.582 1.00 48.34 98 ALA A N 1
ATOM 755 C CA . ALA A 1 98 ? 11.453 -12.682 -1.826 1.00 48.34 98 ALA A CA 1
ATOM 756 C C . ALA A 1 98 ? 11.330 -12.986 -3.335 1.00 48.34 98 ALA A C 1
ATOM 758 O O . ALA A 1 98 ? 10.605 -12.307 -4.066 1.00 48.34 98 ALA A O 1
ATOM 759 N N . GLY A 1 99 ? 12.096 -13.985 -3.786 1.00 39.06 99 GLY A N 1
ATOM 760 C CA . GLY A 1 99 ? 12.037 -14.571 -5.116 1.00 39.06 99 GLY A CA 1
ATOM 761 C C . GLY A 1 99 ? 10.710 -15.309 -5.285 1.00 39.06 99 GLY A C 1
ATOM 762 O O . GLY A 1 99 ? 10.019 -15.505 -4.283 1.00 39.06 99 GLY A O 1
ATOM 763 N N . PRO A 1 100 ? 10.356 -15.654 -6.534 1.00 44.22 100 PRO A N 1
ATOM 764 C CA . PRO A 1 100 ? 8.988 -15.812 -7.040 1.00 44.22 100 PRO A CA 1
ATOM 765 C C . PRO A 1 100 ? 7.954 -16.337 -6.034 1.00 44.22 100 PRO A C 1
ATOM 767 O O . PRO A 1 100 ? 8.162 -17.412 -5.434 1.00 44.22 100 PRO A O 1
#

Sequence (100 aa):
DESAAVDIVLAAGDVSVHHPNIIHGSNTNMSQRRRCGLTIRYIPATTRILTDGQWPSAFLLRGSAVDSVNDYLPWPTYQSGEHMSFRGSDQWPPSVPAGP

Foldseek 3Di:
DCPPPDDDDDDVPDDDDDDPPPDDDDDDDPDPDDDDDDDDDDDPLQAADDDDDADPQAADQEEDHDPPRHDHDDFDQQDPPPDDDDVCNVCPPPPDRHYD

Secondary structure (DSSP, 8-state):
--TT-------TT------TTS--------SSS-----------TTSPP-SSS--TT-B--SS-PPTTT---BPPPPP-BTTBPP-TTGGGPSPSS----

pLDDT: mean 91.31, std 10.77, range [39.06, 97.69]

Radius of gyration: 17.97 Å; chains: 1; bounding box: 48×30×39 Å